Protein AF-A0A3D0H9H0-F1 (afdb_monomer_lite)

Foldseek 3Di:
DVPLVVVLVLLVVLLVLLVVLLVLLVVVLVVDDPDDCNVVSVVSNVLSVVLNVLSVVQSVCSVVVHDDQLVSLCVNLVPPPVCVPVVVLVVVVVVCVVVVPVVVNVSVVVSVVSSVVSNVSSVVQLVPDDDSVVSND

Secondary structure (DSSP, 8-state):
-HHHHHHHHHHHHHHHHHHHHHHHHHHHHHHS-SSTHHHHHHHHHHHHHHHHHHHHHHHHHHHHTPPPPHHHHHHHHS----TT-HHHHHHHHHHHHHTT-HHHHHHHHHHHHHHHHHHHHHHHHHHH--THHHHH-

Sequence (137 aa):
MPVNEKLIKIFEYALNQEQTGKGFFEFSLQRMGVGAAVSAFKRLVQEEEKHIVFINKILTGLRQGEEVDPEQVREIILEPINYFDERARKEFLEQCIEGSMIPDVTVFNTAWLIEKDLSEFYASMAAQTEGKAKDAF

Structure (mmCIF, N/CA/C/O backbone):
data_AF-A0A3D0H9H0-F1
#
_entry.id   AF-A0A3D0H9H0-F1
#
loop_
_atom_site.group_PDB
_atom_site.id
_atom_site.type_symbol
_atom_site.label_atom_id
_atom_site.label_alt_id
_atom_site.label_comp_id
_atom_site.label_asym_id
_atom_site.label_entity_id
_atom_site.label_seq_id
_atom_site.pdbx_PDB_ins_code
_atom_site.Cartn_x
_atom_site.Cartn_y
_atom_site.Cartn_z
_atom_site.occupancy
_atom_site.B_iso_or_equiv
_atom_site.auth_seq_id
_atom_site.auth_comp_id
_atom_site.auth_asym_id
_atom_site.auth_atom_id
_atom_site.pdbx_PDB_model_num
ATOM 1 N N . MET A 1 1 ? -13.683 5.521 25.575 1.00 50.91 1 MET A N 1
ATOM 2 C CA . MET A 1 1 ? -13.434 5.728 24.132 1.00 50.91 1 MET A CA 1
ATOM 3 C C . MET A 1 1 ? -11.945 5.778 23.697 1.00 50.91 1 MET A C 1
ATOM 5 O O . MET A 1 1 ? -11.704 6.271 22.606 1.00 50.91 1 MET A O 1
ATOM 9 N N . PRO A 1 2 ? -10.933 5.242 24.423 1.00 60.03 2 PRO A N 1
ATOM 10 C CA . PRO A 1 2 ? -9.528 5.348 23.979 1.00 60.03 2 PRO A CA 1
ATOM 11 C C . PRO A 1 2 ? -9.101 4.343 22.885 1.00 60.03 2 PRO A C 1
ATOM 13 O O . PRO A 1 2 ? -8.088 4.556 22.228 1.00 60.03 2 PRO A O 1
ATOM 16 N N . VAL A 1 3 ? -9.847 3.250 22.673 1.00 61.31 3 VAL A N 1
ATOM 17 C CA . VAL A 1 3 ? -9.463 2.176 21.729 1.00 61.31 3 VAL A CA 1
ATOM 18 C C . VAL A 1 3 ? -9.654 2.594 20.264 1.00 61.31 3 VAL A C 1
ATOM 20 O O . VAL A 1 3 ? -8.739 2.409 19.463 1.00 61.31 3 VAL A O 1
ATOM 23 N N . ASN A 1 4 ? -10.776 3.241 19.920 1.00 71.44 4 ASN A N 1
ATOM 24 C CA . ASN A 1 4 ? -11.033 3.693 18.545 1.00 71.44 4 ASN A CA 1
ATOM 25 C C . ASN A 1 4 ? -10.029 4.756 18.088 1.00 71.44 4 ASN A C 1
ATOM 27 O O . ASN A 1 4 ? -9.600 4.720 16.944 1.00 71.44 4 ASN A O 1
ATOM 31 N N . GLU A 1 5 ? -9.594 5.662 18.969 1.00 80.56 5 GLU A N 1
ATOM 32 C CA . GLU A 1 5 ? -8.615 6.694 18.601 1.00 80.56 5 GLU A CA 1
ATOM 33 C C . GLU A 1 5 ? -7.253 6.088 18.222 1.00 80.56 5 GLU A C 1
ATOM 35 O O . GLU A 1 5 ? -6.614 6.534 17.268 1.00 80.56 5 GLU A O 1
ATOM 40 N N . LYS A 1 6 ? -6.822 5.032 18.928 1.00 81.31 6 LYS A N 1
ATOM 41 C CA . LYS A 1 6 ? -5.594 4.303 18.590 1.00 81.31 6 LYS A CA 1
ATOM 42 C C . LYS A 1 6 ? -5.727 3.592 17.239 1.00 81.31 6 LYS A C 1
ATOM 44 O O . LYS A 1 6 ? -4.823 3.705 16.420 1.00 81.31 6 LYS A O 1
ATOM 49 N N . LEU A 1 7 ? -6.845 2.903 16.996 1.00 80.31 7 LEU A N 1
ATOM 50 C CA . LEU A 1 7 ? -7.099 2.216 15.724 1.00 80.31 7 LEU A CA 1
ATOM 51 C C . LEU A 1 7 ? -7.189 3.193 14.546 1.00 80.31 7 LEU A C 1
ATOM 53 O O . LEU A 1 7 ? -6.602 2.935 13.502 1.00 80.31 7 LEU A O 1
ATOM 57 N N . ILE A 1 8 ? -7.845 4.342 14.727 1.00 86.12 8 ILE A N 1
ATOM 58 C CA . ILE A 1 8 ? -7.926 5.392 13.702 1.00 86.12 8 ILE A CA 1
ATOM 59 C C . ILE A 1 8 ? -6.525 5.847 13.290 1.00 86.12 8 ILE A C 1
ATOM 61 O O . ILE A 1 8 ? -6.226 5.846 12.103 1.00 86.12 8 ILE A O 1
ATOM 65 N N . LYS A 1 9 ? -5.638 6.156 14.245 1.00 86.88 9 LYS A N 1
ATOM 66 C CA . LYS A 1 9 ? -4.264 6.591 13.930 1.00 86.88 9 LYS A CA 1
ATOM 67 C C . LYS A 1 9 ? -3.462 5.531 13.175 1.00 86.88 9 LYS A C 1
ATOM 69 O O . LYS A 1 9 ? -2.646 5.868 12.324 1.00 86.88 9 LYS A O 1
ATOM 74 N N . ILE A 1 10 ? -3.694 4.259 13.483 1.00 84.00 10 ILE A N 1
ATOM 75 C CA . ILE A 1 10 ? -3.035 3.134 12.813 1.00 84.00 10 ILE A CA 1
ATOM 76 C C . ILE A 1 10 ? -3.511 3.018 11.365 1.00 84.00 10 ILE A C 1
ATOM 78 O O . ILE A 1 10 ? -2.686 2.948 10.459 1.00 84.00 10 ILE A O 1
ATOM 82 N N . PHE A 1 11 ? -4.822 3.055 11.131 1.00 85.94 11 PHE A N 1
ATOM 83 C CA . PHE A 1 11 ? -5.366 3.002 9.774 1.00 85.94 11 PHE A CA 1
ATOM 84 C C . PHE A 1 11 ? -5.085 4.284 8.974 1.00 85.94 11 PHE A C 1
ATOM 86 O O . PHE A 1 11 ? -4.938 4.217 7.761 1.00 85.94 11 PHE A O 1
ATOM 93 N N . GLU A 1 12 ? -4.946 5.445 9.618 1.00 90.12 12 GLU A N 1
ATOM 94 C CA . GLU A 1 12 ? -4.473 6.676 8.966 1.00 90.12 12 GLU A CA 1
ATOM 95 C C . GLU A 1 12 ? -3.015 6.554 8.515 1.00 90.12 12 GLU A C 1
ATOM 97 O O . GLU A 1 12 ? -2.672 6.998 7.419 1.00 90.12 12 GLU A O 1
ATOM 102 N N . TYR A 1 13 ? -2.165 5.927 9.333 1.00 87.88 13 TYR A N 1
ATOM 103 C CA . TYR A 1 13 ? -0.796 5.614 8.940 1.00 87.88 13 TYR A CA 1
ATOM 104 C C . TYR A 1 13 ? -0.768 4.630 7.765 1.00 87.88 13 TYR A C 1
ATOM 106 O O . TYR A 1 13 ? -0.104 4.913 6.772 1.00 87.88 13 TYR A O 1
ATOM 114 N N . ALA A 1 14 ? -1.539 3.539 7.836 1.00 85.44 14 ALA A N 1
ATOM 115 C CA . ALA A 1 14 ? -1.665 2.569 6.748 1.00 85.44 14 ALA A CA 1
ATOM 116 C C . ALA A 1 14 ? -2.117 3.245 5.444 1.00 85.44 14 ALA A C 1
ATOM 118 O O . ALA A 1 14 ? -1.447 3.132 4.426 1.00 85.44 14 ALA A O 1
ATOM 119 N N . LEU A 1 15 ? -3.174 4.066 5.500 1.00 90.31 15 LEU A N 1
ATOM 120 C CA . LEU A 1 15 ? -3.670 4.827 4.350 1.00 90.31 15 LEU A CA 1
ATOM 121 C C . LEU A 1 15 ? -2.581 5.696 3.708 1.00 90.31 15 LEU A C 1
ATOM 123 O O . LEU A 1 15 ? -2.521 5.812 2.485 1.00 90.31 15 LEU A O 1
ATOM 127 N N . ASN A 1 16 ? -1.737 6.331 4.523 1.00 88.88 16 ASN A N 1
ATOM 128 C CA . ASN A 1 16 ? -0.636 7.137 4.015 1.00 88.88 16 ASN A CA 1
ATOM 129 C C . ASN A 1 16 ? 0.445 6.284 3.332 1.00 88.88 16 ASN A C 1
ATOM 131 O O . ASN A 1 16 ? 1.002 6.727 2.326 1.00 88.88 16 ASN A O 1
ATOM 135 N N . GLN A 1 17 ? 0.716 5.080 3.844 1.00 85.31 17 GLN A N 1
ATOM 136 C CA . GLN A 1 17 ? 1.643 4.141 3.215 1.00 85.31 17 GLN A CA 1
ATOM 137 C C . GLN A 1 17 ? 1.113 3.661 1.858 1.00 85.31 17 GLN A C 1
ATOM 139 O O . GLN A 1 17 ? 1.826 3.828 0.874 1.00 85.31 17 GLN A O 1
ATOM 144 N N . GLU A 1 18 ? -0.146 3.215 1.763 1.00 89.06 18 GLU A N 1
ATOM 145 C CA . GLU A 1 18 ? -0.741 2.776 0.481 1.00 89.06 18 GLU A CA 1
ATOM 146 C C . GLU A 1 18 ? -0.744 3.919 -0.561 1.00 89.06 18 GLU A C 1
ATOM 148 O O . GLU A 1 18 ? -0.365 3.770 -1.721 1.00 89.06 18 GLU A O 1
ATOM 153 N N . GLN A 1 19 ? -1.091 5.147 -0.147 1.00 92.31 19 GLN A N 1
ATOM 154 C CA . GLN A 1 19 ? -1.022 6.319 -1.035 1.00 92.31 19 GLN A CA 1
ATOM 155 C C . GLN A 1 19 ? 0.403 6.602 -1.529 1.00 92.31 19 GLN A C 1
ATOM 157 O O . GLN A 1 19 ? 0.597 7.023 -2.674 1.00 92.31 19 GLN A O 1
ATOM 162 N N . THR A 1 20 ? 1.397 6.385 -0.667 1.00 90.06 20 THR A N 1
ATOM 163 C CA . THR A 1 20 ? 2.811 6.566 -1.003 1.00 90.06 20 THR A CA 1
ATOM 164 C C . THR A 1 20 ? 3.297 5.465 -1.948 1.00 90.06 20 THR A C 1
ATOM 166 O O . THR A 1 20 ? 3.948 5.784 -2.947 1.00 90.06 20 THR A O 1
ATOM 169 N N . GLY A 1 21 ? 2.936 4.203 -1.687 1.00 87.81 21 GLY A N 1
ATOM 170 C CA . GLY A 1 21 ? 3.209 3.048 -2.547 1.00 87.81 21 GLY A CA 1
ATOM 171 C C . GLY A 1 21 ? 2.617 3.239 -3.940 1.00 87.81 21 GLY A C 1
ATOM 172 O O . GLY A 1 21 ? 3.354 3.270 -4.932 1.00 87.81 21 GLY A O 1
ATOM 173 N N . LYS A 1 22 ? 1.317 3.554 -4.011 1.00 92.19 22 LYS A N 1
ATOM 174 C CA . LYS A 1 22 ? 0.630 3.913 -5.258 1.00 92.19 22 LYS A CA 1
ATOM 175 C C . LYS A 1 22 ? 1.368 4.998 -6.041 1.00 92.19 22 LYS A C 1
ATOM 177 O O . LYS A 1 22 ? 1.653 4.819 -7.226 1.00 92.19 22 LYS A O 1
ATOM 182 N N . GLY A 1 23 ? 1.697 6.116 -5.389 1.00 90.50 23 GLY A N 1
ATOM 183 C CA . GLY A 1 23 ? 2.381 7.239 -6.032 1.00 90.50 23 GLY A CA 1
ATOM 184 C C . GLY A 1 23 ? 3.762 6.857 -6.574 1.00 90.50 23 GLY A C 1
ATOM 185 O O . GLY A 1 23 ? 4.139 7.274 -7.673 1.00 90.50 23 GLY A O 1
ATOM 186 N N . PHE A 1 24 ? 4.503 6.015 -5.848 1.00 89.62 24 PHE A N 1
ATOM 187 C CA . PHE A 1 24 ? 5.768 5.461 -6.322 1.00 89.62 24 PHE A CA 1
ATOM 188 C C . PHE A 1 24 ? 5.577 4.578 -7.564 1.00 89.62 24 PHE A C 1
ATOM 190 O O . PHE A 1 24 ? 6.338 4.715 -8.531 1.00 89.62 24 PHE A O 1
ATOM 197 N N . PHE A 1 25 ? 4.566 3.706 -7.582 1.00 88.00 25 PHE A N 1
ATOM 198 C CA . PHE A 1 25 ? 4.294 2.833 -8.724 1.00 88.00 25 PHE A CA 1
ATOM 199 C C . PHE A 1 25 ? 3.836 3.612 -9.960 1.00 88.00 25 PHE A C 1
ATOM 201 O O . PHE A 1 25 ? 4.336 3.363 -11.059 1.00 88.00 25 PHE A O 1
ATOM 208 N N . GLU A 1 26 ? 2.956 4.602 -9.799 1.00 90.62 26 GLU A N 1
ATOM 209 C CA . GLU A 1 26 ? 2.511 5.482 -10.886 1.00 90.62 26 GLU A CA 1
ATOM 210 C C . GLU A 1 26 ? 3.668 6.292 -11.480 1.00 90.62 26 GLU A C 1
ATOM 212 O O . GLU A 1 26 ? 3.817 6.374 -12.702 1.00 90.62 26 GLU A O 1
ATOM 217 N N . PHE A 1 27 ? 4.526 6.860 -10.629 1.00 87.69 27 PHE A N 1
ATOM 218 C CA . PHE A 1 27 ? 5.709 7.591 -11.079 1.00 87.69 27 PHE A CA 1
ATOM 219 C C . PHE A 1 27 ? 6.703 6.674 -11.800 1.00 87.69 27 PHE A C 1
ATOM 221 O O . PHE A 1 27 ? 7.256 7.039 -12.841 1.00 87.69 27 PHE A O 1
ATOM 228 N N . SER A 1 28 ? 6.902 5.463 -11.277 1.00 83.88 28 SER A N 1
ATOM 229 C CA . SER A 1 28 ? 7.732 4.435 -11.906 1.00 83.88 28 SER A CA 1
ATOM 230 C C . SER A 1 28 ? 7.205 4.067 -13.295 1.00 83.88 28 SER A C 1
ATOM 232 O O . SER A 1 28 ? 7.971 4.082 -14.257 1.00 83.88 28 SER A O 1
ATOM 234 N N . LEU A 1 29 ? 5.890 3.872 -13.448 1.00 84.44 29 LEU A N 1
ATOM 235 C CA . LEU A 1 29 ? 5.253 3.592 -14.742 1.00 84.44 29 LEU A CA 1
ATOM 236 C C . LEU A 1 29 ? 5.486 4.678 -15.795 1.00 84.44 29 LEU A C 1
ATOM 238 O O . LEU A 1 29 ? 5.625 4.351 -16.970 1.00 84.44 29 LEU A O 1
ATOM 242 N N . GLN A 1 30 ? 5.527 5.954 -15.404 1.00 82.00 30 GLN A N 1
ATOM 243 C CA . GLN A 1 30 ? 5.788 7.056 -16.341 1.00 82.00 30 GLN A CA 1
ATOM 244 C C . GLN A 1 30 ? 7.229 7.062 -16.863 1.00 82.00 30 GLN A C 1
ATOM 246 O O . GLN A 1 30 ? 7.497 7.596 -17.940 1.00 82.00 30 GLN A O 1
ATOM 251 N N . ARG A 1 31 ? 8.165 6.511 -16.084 1.00 75.69 31 ARG A N 1
ATOM 252 C CA . ARG A 1 31 ? 9.600 6.506 -16.393 1.00 75.69 31 ARG A CA 1
ATOM 253 C C . ARG A 1 31 ? 10.064 5.223 -17.066 1.00 75.69 31 ARG A C 1
ATOM 255 O O . ARG A 1 31 ? 11.078 5.246 -17.760 1.00 75.69 31 ARG A O 1
ATOM 262 N N . MET A 1 32 ? 9.348 4.127 -16.845 1.00 71.00 32 MET A N 1
ATOM 263 C CA . MET A 1 32 ? 9.624 2.841 -17.467 1.00 71.00 32 MET A CA 1
ATOM 264 C C . MET A 1 32 ? 9.251 2.865 -18.954 1.00 71.00 32 MET A C 1
ATOM 266 O O . MET A 1 32 ? 8.191 3.354 -19.345 1.00 71.00 32 MET A O 1
ATOM 270 N N . GLY A 1 33 ? 10.137 2.332 -19.797 1.00 59.91 33 GLY A N 1
ATOM 271 C CA . GLY A 1 33 ? 9.847 2.094 -21.212 1.00 59.91 33 GLY A CA 1
ATOM 272 C C . GLY A 1 33 ? 8.838 0.954 -21.420 1.00 59.91 33 GLY A C 1
ATOM 273 O O . GLY A 1 33 ? 8.346 0.343 -20.473 1.00 59.91 33 GLY A O 1
ATOM 274 N N . VAL A 1 34 ? 8.529 0.633 -22.680 1.00 53.84 34 VAL A N 1
ATOM 275 C CA . VAL A 1 34 ? 7.667 -0.514 -23.017 1.00 53.84 34 VAL A CA 1
ATOM 276 C C . VAL A 1 34 ? 8.408 -1.814 -22.680 1.00 53.84 34 VAL A C 1
ATOM 278 O O . VAL A 1 34 ? 9.432 -2.108 -23.291 1.00 53.84 34 VAL A O 1
ATOM 281 N N . GLY A 1 35 ? 7.900 -2.594 -21.721 1.00 63.41 35 GLY A N 1
ATOM 282 C CA . GLY A 1 35 ? 8.533 -3.839 -2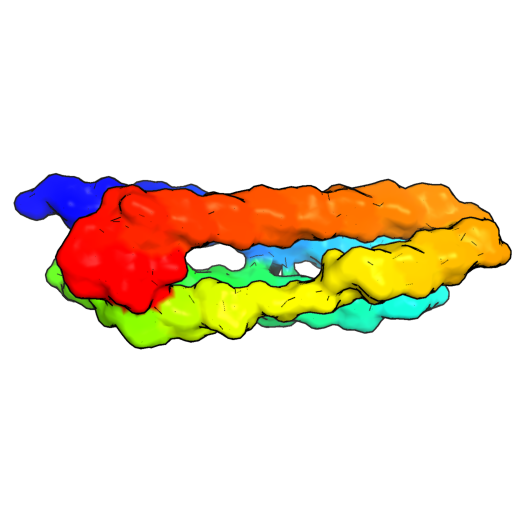1.275 1.00 63.41 35 GLY A CA 1
ATOM 283 C C . GLY A 1 35 ? 7.698 -4.635 -20.266 1.00 63.41 35 GLY A C 1
ATOM 284 O O . GLY A 1 35 ? 6.615 -4.208 -19.860 1.00 63.41 35 GLY A O 1
ATOM 285 N N . ALA A 1 36 ? 8.209 -5.800 -19.855 1.00 57.84 36 ALA A N 1
ATOM 286 C CA . ALA A 1 36 ? 7.498 -6.792 -19.038 1.00 57.84 36 ALA A CA 1
ATOM 287 C C . ALA A 1 36 ? 7.042 -6.281 -17.654 1.00 57.84 36 ALA A C 1
ATOM 289 O O . ALA A 1 36 ? 6.011 -6.719 -17.143 1.00 57.84 36 ALA A O 1
ATOM 290 N N . ALA A 1 37 ? 7.742 -5.311 -17.056 1.00 66.38 37 ALA A N 1
ATOM 291 C CA . ALA A 1 37 ? 7.346 -4.764 -15.757 1.00 66.38 37 ALA A CA 1
ATOM 292 C C . ALA A 1 37 ? 6.225 -3.713 -15.813 1.00 66.38 37 ALA A C 1
ATOM 294 O O . ALA A 1 37 ? 5.632 -3.417 -14.779 1.00 66.38 37 ALA A O 1
ATOM 295 N N . VAL A 1 38 ? 5.841 -3.209 -16.994 1.00 76.88 38 VAL A N 1
ATOM 296 C CA . VAL A 1 38 ? 4.715 -2.261 -17.112 1.00 76.88 38 VAL A CA 1
ATOM 297 C C . VAL A 1 38 ? 3.402 -2.906 -16.662 1.00 76.88 38 VAL A C 1
ATOM 299 O O . VAL A 1 38 ? 2.605 -2.275 -15.970 1.00 76.88 38 VAL A O 1
ATOM 302 N N . SER A 1 39 ? 3.159 -4.168 -17.026 1.00 75.56 39 SER A N 1
ATOM 303 C CA . SER A 1 39 ? 1.967 -4.898 -16.576 1.00 75.56 39 SER A CA 1
ATOM 304 C C . SER A 1 39 ? 1.985 -5.179 -15.076 1.00 75.56 39 SER A C 1
ATOM 306 O O . SER A 1 39 ? 0.936 -5.100 -14.445 1.00 75.56 39 SER A O 1
ATOM 308 N N . ALA A 1 40 ? 3.161 -5.463 -14.507 1.00 75.25 40 ALA A N 1
ATOM 309 C CA . ALA A 1 40 ? 3.319 -5.700 -13.074 1.00 75.25 40 ALA A CA 1
ATOM 310 C C . ALA A 1 40 ? 2.984 -4.440 -12.266 1.00 75.25 40 ALA A C 1
ATOM 312 O O . ALA A 1 40 ? 2.109 -4.466 -11.408 1.00 75.25 40 ALA A O 1
ATOM 313 N N . PHE A 1 41 ? 3.595 -3.308 -12.616 1.00 81.50 41 PHE A N 1
ATOM 314 C CA . PHE A 1 41 ? 3.367 -2.049 -11.912 1.00 81.50 41 PHE A CA 1
ATOM 315 C C . PHE A 1 41 ? 1.942 -1.516 -12.087 1.00 81.50 41 PHE A C 1
ATOM 317 O O . PHE A 1 41 ? 1.367 -0.996 -11.138 1.00 81.50 41 PHE A O 1
ATOM 324 N N . LYS A 1 42 ? 1.324 -1.680 -13.266 1.00 85.19 42 LYS A N 1
ATOM 325 C CA . LYS A 1 42 ? -0.099 -1.334 -13.449 1.00 85.19 42 LYS A CA 1
ATOM 326 C C . LYS A 1 42 ? -1.002 -2.121 -12.513 1.00 85.19 42 LYS A C 1
ATOM 328 O O . LYS A 1 42 ? -1.988 -1.575 -12.032 1.00 85.19 42 LYS A O 1
ATOM 333 N N . ARG A 1 43 ? -0.677 -3.392 -12.282 1.00 82.44 43 ARG A N 1
ATOM 334 C CA . ARG A 1 43 ? -1.430 -4.222 -11.353 1.00 82.44 43 ARG A CA 1
ATOM 335 C C . ARG A 1 43 ? -1.223 -3.770 -9.911 1.00 82.44 43 ARG A C 1
ATOM 337 O O . ARG A 1 43 ? -2.216 -3.626 -9.219 1.00 82.44 43 ARG A O 1
ATOM 344 N N . LEU A 1 44 ? 0.005 -3.443 -9.504 1.00 82.19 44 LEU A N 1
ATOM 345 C CA . LEU A 1 44 ? 0.269 -2.880 -8.171 1.00 82.19 44 LEU A CA 1
ATOM 346 C C . LEU A 1 44 ? -0.539 -1.607 -7.912 1.00 82.19 44 LEU A C 1
ATOM 348 O O . LEU A 1 44 ? -1.210 -1.510 -6.897 1.00 82.19 44 LEU A O 1
ATOM 352 N N . VAL A 1 45 ? -0.577 -0.676 -8.871 1.00 89.25 45 VAL A N 1
ATOM 353 C CA . VAL A 1 45 ? -1.406 0.537 -8.750 1.00 89.25 45 VAL A CA 1
ATOM 354 C C . VAL A 1 45 ? -2.885 0.201 -8.517 1.00 89.25 45 VAL A C 1
ATOM 356 O O . VAL A 1 45 ? -3.542 0.872 -7.726 1.00 89.25 45 VAL A O 1
ATOM 359 N N . GLN A 1 46 ? -3.416 -0.823 -9.192 1.00 89.19 46 GLN A N 1
ATOM 360 C CA . GLN A 1 46 ? -4.808 -1.252 -9.017 1.00 89.19 46 GLN A CA 1
ATOM 361 C C . GLN A 1 46 ? -5.061 -1.883 -7.645 1.00 89.19 46 GLN A C 1
ATOM 363 O O . GLN A 1 46 ? -6.140 -1.692 -7.094 1.00 89.19 46 GLN A O 1
ATOM 368 N N . GLU A 1 47 ? -4.103 -2.633 -7.105 1.00 83.88 47 GLU A N 1
ATOM 369 C CA . GLU A 1 47 ? -4.228 -3.232 -5.772 1.00 83.88 47 GLU A CA 1
ATOM 370 C C . GLU A 1 47 ? -4.182 -2.161 -4.677 1.00 83.88 47 GLU A C 1
ATOM 372 O O . GLU A 1 47 ? -5.097 -2.075 -3.860 1.00 83.88 47 GLU A O 1
ATOM 377 N N . GLU A 1 48 ? -3.225 -1.240 -4.760 1.00 87.31 48 GLU A N 1
ATOM 378 C CA . GLU A 1 48 ? -3.132 -0.077 -3.872 1.00 87.31 48 GLU A CA 1
ATOM 379 C C . GLU A 1 48 ? -4.427 0.756 -3.869 1.00 87.31 48 GLU A C 1
ATOM 381 O O . GLU A 1 48 ? -4.906 1.218 -2.833 1.00 87.31 48 GLU A O 1
ATOM 386 N N . GLU A 1 49 ? -5.070 0.923 -5.033 1.00 91.38 49 GLU A N 1
ATOM 387 C CA . GLU A 1 49 ? -6.383 1.571 -5.121 1.00 91.38 49 GLU A CA 1
ATOM 388 C C . GLU A 1 49 ? -7.466 0.838 -4.328 1.00 91.38 49 GLU A C 1
ATOM 390 O O . GLU A 1 49 ? -8.271 1.492 -3.656 1.00 91.38 49 GLU A O 1
ATOM 395 N N . LYS A 1 50 ? -7.494 -0.498 -4.376 1.00 87.75 50 LYS A N 1
ATOM 396 C CA . LYS A 1 50 ? -8.435 -1.284 -3.571 1.00 87.75 50 LYS A CA 1
ATOM 397 C C . LYS A 1 50 ? -8.135 -1.108 -2.088 1.00 87.75 50 LYS A C 1
ATOM 399 O O . LYS A 1 50 ? -9.059 -0.796 -1.337 1.00 87.75 50 LYS A O 1
ATOM 404 N N . HIS A 1 51 ? -6.874 -1.240 -1.673 1.00 85.31 51 HIS A N 1
ATOM 405 C CA . HIS A 1 51 ? -6.474 -1.079 -0.274 1.00 85.31 51 HIS A CA 1
ATOM 406 C C . HIS A 1 51 ? -6.883 0.294 0.269 1.00 85.31 51 HIS A C 1
ATOM 408 O O . HIS A 1 51 ? -7.545 0.385 1.304 1.00 85.31 51 HIS A O 1
ATOM 414 N N . ILE A 1 52 ? -6.612 1.367 -0.480 1.00 90.38 52 ILE A N 1
ATOM 415 C CA . ILE A 1 52 ? -7.030 2.732 -0.134 1.00 90.38 52 ILE A CA 1
ATOM 416 C C . ILE A 1 52 ? -8.548 2.815 0.075 1.00 90.38 52 ILE A C 1
ATOM 418 O O . ILE A 1 52 ? -9.005 3.435 1.042 1.00 90.38 52 ILE A O 1
ATOM 422 N N . VAL A 1 53 ? -9.353 2.218 -0.810 1.00 90.62 53 VAL A N 1
ATOM 423 C CA . VAL A 1 53 ? -10.821 2.212 -0.681 1.00 90.62 53 VAL A CA 1
ATOM 424 C C . VAL A 1 53 ? -11.257 1.481 0.591 1.00 90.62 53 VAL A C 1
ATOM 426 O O . VAL A 1 53 ? -12.078 2.008 1.349 1.00 90.62 53 VAL A O 1
ATOM 429 N N . PHE A 1 54 ? -10.688 0.308 0.859 1.00 85.81 54 PHE A N 1
ATOM 430 C CA . PHE A 1 54 ? -11.009 -0.485 2.044 1.00 85.81 54 PHE A CA 1
ATOM 431 C C . PHE A 1 54 ? -10.622 0.222 3.349 1.00 85.81 54 PHE A C 1
ATOM 433 O O . PHE A 1 54 ? -11.455 0.348 4.251 1.00 85.81 54 PHE A O 1
ATOM 440 N N . ILE A 1 55 ? -9.409 0.771 3.442 1.00 86.44 55 ILE A N 1
ATOM 441 C CA . ILE A 1 55 ? -8.946 1.491 4.637 1.00 86.44 55 ILE A CA 1
ATOM 442 C C . ILE A 1 55 ? -9.818 2.724 4.907 1.00 86.44 55 ILE A C 1
ATOM 444 O O . ILE A 1 55 ? -10.198 2.981 6.051 1.00 86.44 55 ILE A O 1
ATOM 448 N N . ASN A 1 56 ? -10.213 3.469 3.867 1.00 91.56 56 ASN A N 1
ATOM 449 C CA . ASN A 1 56 ? -11.124 4.608 4.024 1.00 91.56 56 ASN A CA 1
ATOM 450 C C . ASN A 1 56 ? -12.502 4.197 4.560 1.00 91.56 56 ASN A C 1
ATOM 452 O O . ASN A 1 56 ? -13.093 4.924 5.366 1.00 91.56 56 ASN A O 1
ATOM 456 N N . LYS A 1 57 ? -13.015 3.034 4.144 1.00 88.88 57 LYS A N 1
ATOM 457 C CA . 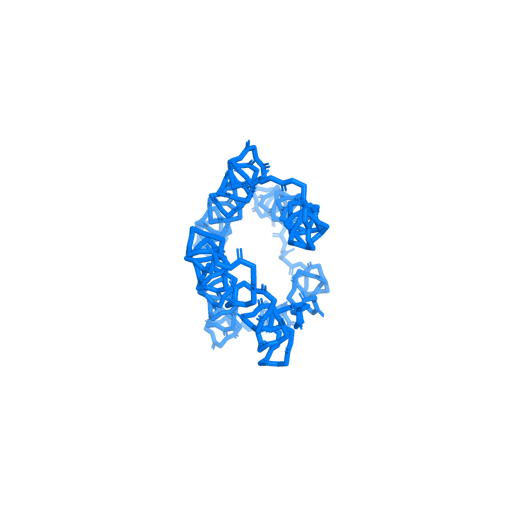LYS A 1 57 ? -14.268 2.482 4.672 1.00 88.88 57 LYS A CA 1
ATOM 458 C C . LYS A 1 57 ? -14.141 2.173 6.167 1.00 88.88 57 LYS A C 1
ATOM 460 O O . LYS A 1 57 ? -14.986 2.620 6.942 1.00 88.88 57 LYS A O 1
ATOM 465 N N . ILE A 1 58 ? -13.055 1.516 6.582 1.00 85.62 58 ILE A N 1
ATOM 466 C CA . ILE A 1 58 ? -12.782 1.207 7.997 1.00 85.62 58 ILE A CA 1
ATOM 467 C C . ILE A 1 58 ? -12.652 2.487 8.829 1.00 85.62 58 ILE A C 1
ATOM 469 O O . ILE A 1 58 ? -13.286 2.617 9.877 1.00 85.62 58 ILE A O 1
ATOM 473 N N . LEU A 1 59 ? -11.877 3.466 8.353 1.00 88.50 59 LEU A N 1
ATOM 474 C CA . LEU A 1 59 ? -11.713 4.759 9.024 1.00 88.50 59 LEU A CA 1
ATOM 475 C C . LEU A 1 59 ? -13.045 5.487 9.202 1.00 88.50 59 LEU A C 1
ATOM 477 O O . LEU A 1 59 ? -13.277 6.110 10.239 1.00 88.50 59 LEU A O 1
ATOM 481 N N . THR A 1 60 ? -13.924 5.408 8.202 1.00 90.38 60 THR A N 1
ATOM 482 C CA . THR A 1 60 ? -15.254 6.017 8.264 1.00 90.38 60 THR A CA 1
ATOM 483 C C . THR A 1 60 ? -16.101 5.373 9.363 1.00 90.38 60 THR A C 1
ATOM 485 O O . THR A 1 60 ? -16.627 6.105 10.202 1.00 90.38 60 THR A O 1
ATOM 488 N N . GLY A 1 61 ? -16.167 4.038 9.421 1.00 87.19 61 GLY A N 1
ATOM 489 C CA . GLY A 1 61 ? -16.900 3.317 10.473 1.00 87.19 61 GLY A CA 1
ATOM 490 C C . GLY A 1 61 ? -16.343 3.603 11.871 1.00 87.19 61 GLY A C 1
ATOM 491 O O . GLY A 1 61 ? -17.077 4.005 12.776 1.00 87.19 61 GLY A O 1
ATOM 492 N N . LEU A 1 62 ? -15.018 3.537 12.038 1.00 85.75 62 LEU A N 1
ATOM 493 C CA . LEU A 1 62 ? -14.349 3.834 13.310 1.00 85.75 62 LEU A CA 1
ATOM 494 C C . LEU A 1 62 ? -14.655 5.245 13.835 1.00 85.75 62 LEU A C 1
ATOM 496 O O . LEU A 1 62 ? -14.882 5.428 15.035 1.00 85.75 62 LEU A O 1
ATOM 500 N N . ARG A 1 63 ? -14.681 6.247 12.943 1.00 86.50 63 ARG A N 1
ATOM 501 C CA . ARG A 1 63 ? -15.024 7.643 13.277 1.00 86.50 63 ARG A CA 1
ATOM 502 C C . ARG A 1 63 ? -16.497 7.815 13.650 1.00 86.50 63 ARG A C 1
ATOM 504 O O . ARG A 1 63 ? -16.821 8.726 14.407 1.00 86.50 63 ARG A O 1
ATOM 511 N N . GLN A 1 64 ? -17.372 6.945 13.151 1.00 88.00 64 GLN A N 1
ATOM 512 C CA . GLN A 1 64 ? -18.791 6.890 13.514 1.00 88.00 64 GLN A CA 1
ATOM 513 C C . GLN A 1 64 ? -19.046 6.088 14.802 1.00 88.00 64 GLN A C 1
ATOM 515 O O . GLN A 1 64 ? -20.166 6.077 15.308 1.00 88.00 64 GLN A O 1
ATOM 520 N N . GLY A 1 65 ? -18.002 5.484 15.379 1.00 83.00 65 GLY A N 1
ATOM 521 C CA . GLY A 1 65 ? -18.090 4.678 16.595 1.00 83.00 65 GLY A CA 1
ATOM 522 C C . GLY A 1 65 ? -18.417 3.207 16.340 1.00 83.00 65 GLY A C 1
ATOM 523 O O . GLY A 1 65 ? -18.697 2.492 17.299 1.00 83.00 65 GLY A O 1
ATOM 524 N N . GLU A 1 66 ? -18.374 2.759 15.085 1.00 81.62 66 GLU A N 1
ATOM 525 C CA . GLU A 1 66 ? -18.543 1.353 14.722 1.00 81.62 66 GLU A CA 1
ATOM 526 C C . GLU A 1 66 ? -17.319 0.528 15.145 1.00 81.62 66 GLU A C 1
ATOM 528 O O . GLU A 1 66 ? -16.196 1.036 15.253 1.00 81.62 66 GLU A O 1
ATOM 533 N N . GLU A 1 67 ? -17.544 -0.759 15.407 1.00 75.81 67 GLU A N 1
ATOM 534 C CA . GLU A 1 67 ? -16.462 -1.720 15.610 1.00 75.81 67 GLU A CA 1
ATOM 535 C C . GLU A 1 67 ? -15.902 -2.167 14.258 1.00 75.81 67 GLU A C 1
ATOM 537 O O . GLU A 1 67 ? -16.625 -2.265 13.267 1.00 75.81 67 GLU A O 1
ATOM 542 N N . VAL A 1 68 ? -14.603 -2.461 14.223 1.00 70.94 68 VAL A N 1
ATOM 543 C CA . VAL A 1 68 ? -13.964 -3.018 13.030 1.00 70.94 68 VAL A CA 1
ATOM 544 C C . VAL A 1 68 ? -14.468 -4.441 12.822 1.00 70.94 68 VAL A C 1
ATOM 546 O O . VAL A 1 68 ? -14.303 -5.294 13.696 1.00 70.94 68 VAL A O 1
ATOM 549 N N . ASP A 1 69 ? -15.070 -4.685 11.662 1.00 69.81 69 ASP A N 1
ATOM 550 C CA . ASP A 1 69 ? -15.469 -6.019 11.234 1.00 69.81 69 ASP A CA 1
ATOM 551 C C . ASP A 1 69 ? -14.224 -6.834 10.842 1.00 69.81 69 ASP A C 1
ATOM 553 O O . ASP A 1 69 ? -13.499 -6.425 9.928 1.00 69.81 69 ASP A O 1
ATOM 557 N N . PRO A 1 70 ? -13.959 -7.974 11.504 1.00 63.78 70 PRO A N 1
ATOM 558 C CA . PRO A 1 70 ? -12.783 -8.784 11.227 1.00 63.78 70 PRO A CA 1
ATOM 559 C C . PRO A 1 70 ? -12.687 -9.279 9.787 1.00 63.78 70 PRO A C 1
ATOM 561 O O . PRO A 1 70 ? -11.600 -9.348 9.220 1.00 63.78 70 PRO A O 1
ATOM 564 N N . GLU A 1 71 ? -13.825 -9.559 9.159 1.00 64.94 71 GLU A N 1
ATOM 565 C CA . GLU A 1 71 ? -13.838 -10.046 7.782 1.00 64.94 71 GLU A CA 1
ATOM 566 C C . GLU A 1 71 ? -13.421 -8.946 6.788 1.00 64.94 71 GLU A C 1
ATOM 568 O O . GLU A 1 71 ? -12.753 -9.233 5.800 1.00 64.94 71 GLU A O 1
ATOM 573 N N . GLN A 1 72 ? -13.700 -7.671 7.091 1.00 64.94 72 GLN A N 1
ATOM 574 C CA . GLN A 1 72 ? -13.306 -6.539 6.237 1.00 64.94 72 GLN A CA 1
ATOM 575 C C . GLN A 1 72 ? -11.803 -6.260 6.265 1.00 64.94 72 GLN A C 1
ATOM 577 O O . GLN A 1 72 ? -11.257 -5.755 5.291 1.00 64.94 72 GLN A O 1
ATOM 582 N N . VAL A 1 73 ? -11.134 -6.555 7.378 1.00 65.69 73 VAL A N 1
ATOM 583 C CA . VAL A 1 73 ? -9.679 -6.384 7.498 1.00 65.69 73 VAL A CA 1
ATOM 584 C C . VAL A 1 73 ? -8.955 -7.601 6.924 1.00 65.69 73 VAL A C 1
ATOM 586 O O . VAL A 1 73 ? -7.941 -7.442 6.248 1.00 65.69 73 VAL A O 1
ATOM 589 N N . ARG A 1 74 ? -9.527 -8.802 7.076 1.00 63.53 74 ARG A N 1
ATOM 590 C CA . ARG A 1 74 ? -9.022 -10.010 6.418 1.00 63.53 74 ARG A CA 1
ATOM 591 C C . ARG A 1 74 ? -9.012 -9.885 4.906 1.00 63.53 74 ARG A C 1
ATOM 593 O O . ARG A 1 74 ? -8.048 -10.326 4.299 1.00 63.53 74 ARG A O 1
ATOM 600 N N . GLU A 1 75 ? -10.027 -9.275 4.298 1.00 61.00 75 GLU A N 1
ATOM 601 C CA . GLU A 1 75 ? -10.032 -9.009 2.851 1.00 61.00 75 GLU A CA 1
ATOM 602 C C . GLU A 1 75 ? -8.852 -8.128 2.400 1.00 61.00 75 GLU A C 1
ATOM 604 O O . GLU A 1 75 ? -8.367 -8.305 1.289 1.00 61.00 75 GLU A O 1
ATOM 609 N N . ILE A 1 76 ? -8.344 -7.238 3.262 1.00 63.34 76 ILE A N 1
ATOM 610 C CA . ILE A 1 76 ? -7.162 -6.403 2.977 1.00 63.34 76 ILE A CA 1
ATOM 611 C C . ILE A 1 76 ? -5.868 -7.227 3.080 1.00 63.34 76 ILE A C 1
ATOM 613 O O . ILE A 1 76 ? -4.929 -7.008 2.328 1.00 63.34 76 ILE A O 1
ATOM 617 N N . ILE A 1 77 ? -5.807 -8.184 4.011 1.00 58.47 77 ILE A N 1
ATOM 618 C CA . ILE A 1 77 ? -4.565 -8.893 4.374 1.00 58.47 77 ILE A CA 1
ATOM 619 C C . ILE A 1 77 ? -4.411 -10.230 3.646 1.00 58.47 77 ILE A C 1
ATOM 621 O O . ILE A 1 77 ? -3.290 -10.691 3.440 1.00 58.47 77 ILE A O 1
ATOM 625 N N . LEU A 1 78 ? -5.520 -10.863 3.249 1.00 50.72 78 LEU A N 1
ATOM 626 C CA . LEU A 1 78 ? -5.558 -12.156 2.554 1.00 50.72 78 LEU A CA 1
ATOM 627 C C . LEU A 1 78 ? -5.221 -12.073 1.064 1.00 50.72 78 LEU A C 1
ATOM 629 O O . LEU A 1 78 ? -5.084 -13.122 0.431 1.00 50.72 78 LEU A O 1
ATOM 633 N N . GLU A 1 79 ? -4.981 -10.882 0.521 1.00 51.22 79 GLU A N 1
ATOM 634 C CA . GLU A 1 79 ? -4.289 -10.728 -0.757 1.00 51.22 79 GLU A CA 1
ATOM 635 C C . GLU A 1 79 ? -2.795 -10.379 -0.558 1.00 51.22 79 GLU A C 1
ATOM 637 O O . GLU A 1 79 ? -2.336 -9.384 -1.115 1.00 51.22 79 GLU A O 1
ATOM 642 N N . PRO A 1 80 ? -1.953 -11.189 0.140 1.00 46.94 80 PRO A N 1
ATOM 643 C CA . PRO A 1 80 ? -0.520 -11.097 -0.071 1.00 46.94 80 PRO A CA 1
ATOM 644 C C . PRO A 1 80 ? -0.277 -11.734 -1.436 1.00 46.94 80 PRO A C 1
ATOM 646 O O . PRO A 1 80 ? 0.013 -12.929 -1.563 1.00 46.94 80 PRO A O 1
ATOM 649 N N . ILE A 1 81 ? -0.488 -10.965 -2.501 1.00 48.56 81 ILE A N 1
ATOM 650 C CA . ILE A 1 81 ? -0.156 -11.458 -3.821 1.00 48.56 81 ILE A CA 1
ATOM 651 C C . ILE A 1 81 ? 1.364 -11.506 -3.848 1.00 48.56 81 ILE A C 1
ATOM 653 O O . ILE A 1 81 ? 2.053 -10.494 -3.926 1.00 48.56 81 ILE A O 1
ATOM 657 N N . ASN A 1 82 ? 1.874 -12.730 -3.809 1.00 52.03 82 ASN A N 1
ATOM 658 C CA . ASN A 1 82 ? 3.252 -13.124 -4.073 1.00 52.03 82 ASN A CA 1
ATOM 659 C C . ASN A 1 82 ? 3.649 -12.803 -5.537 1.00 52.03 82 ASN A C 1
ATOM 661 O O . ASN A 1 82 ? 4.251 -13.609 -6.237 1.00 52.03 82 ASN A O 1
ATOM 665 N N . TYR A 1 83 ? 3.274 -11.627 -6.048 1.00 49.41 83 TYR A N 1
ATOM 666 C CA . TYR A 1 83 ? 3.589 -11.152 -7.394 1.00 49.41 83 TYR A CA 1
ATOM 667 C C . TYR A 1 83 ? 5.096 -10.929 -7.552 1.00 49.41 83 TYR A C 1
ATOM 669 O O . TYR A 1 83 ? 5.639 -11.003 -8.650 1.00 49.41 83 TYR A O 1
ATOM 677 N N . PHE A 1 84 ? 5.757 -10.702 -6.419 1.00 53.28 84 PHE A N 1
ATOM 678 C CA . PHE A 1 84 ? 7.197 -10.651 -6.240 1.00 53.28 84 PHE A CA 1
ATOM 679 C C . PHE A 1 84 ? 7.671 -11.803 -5.352 1.00 53.28 84 PHE A C 1
ATOM 681 O O . PHE A 1 84 ? 8.516 -11.607 -4.472 1.00 53.28 84 PHE A O 1
ATOM 688 N N . ASP A 1 85 ? 7.131 -13.008 -5.544 1.00 59.12 85 ASP A N 1
ATOM 689 C CA . ASP A 1 85 ? 7.803 -14.168 -4.978 1.00 59.12 85 ASP A CA 1
ATOM 690 C C . ASP A 1 85 ? 9.239 -14.263 -5.531 1.00 59.12 85 ASP A C 1
ATOM 692 O O . ASP A 1 85 ? 9.629 -13.619 -6.517 1.00 59.12 85 ASP A O 1
ATOM 696 N N . GLU A 1 86 ? 10.070 -15.053 -4.857 1.00 60.22 86 GLU A N 1
ATOM 697 C CA . GLU A 1 86 ? 11.486 -15.180 -5.202 1.00 60.22 86 GLU A CA 1
ATOM 698 C C . GLU A 1 86 ? 11.696 -15.576 -6.676 1.00 60.22 86 GLU A C 1
ATOM 700 O O . GLU A 1 86 ? 12.691 -15.184 -7.293 1.00 60.22 86 GLU A O 1
ATOM 705 N N . ARG A 1 87 ? 10.729 -16.288 -7.270 1.00 65.62 87 ARG A N 1
ATOM 706 C CA . ARG A 1 87 ? 10.750 -16.717 -8.665 1.00 65.62 87 ARG A CA 1
ATOM 707 C C . ARG A 1 87 ? 10.432 -15.571 -9.622 1.00 65.62 87 ARG A C 1
ATOM 709 O O . ARG A 1 87 ? 11.227 -15.343 -10.529 1.00 65.62 87 ARG A O 1
ATOM 716 N N . ALA A 1 88 ? 9.334 -14.844 -9.432 1.00 64.94 88 ALA A N 1
ATOM 717 C CA . ALA A 1 88 ? 8.969 -13.704 -10.274 1.00 64.94 88 ALA A CA 1
ATOM 718 C C . ALA A 1 88 ? 10.063 -12.626 -10.245 1.00 64.94 88 ALA A C 1
ATOM 720 O O . ALA A 1 88 ? 10.424 -12.055 -11.275 1.00 64.94 88 ALA A O 1
ATOM 721 N N . ARG A 1 89 ? 10.679 -12.427 -9.073 1.00 67.25 89 ARG A N 1
ATOM 722 C CA . ARG A 1 89 ? 11.866 -11.585 -8.917 1.00 67.25 89 ARG A CA 1
ATOM 723 C C . ARG A 1 89 ? 13.047 -12.103 -9.733 1.00 67.25 89 ARG A C 1
ATOM 725 O O . ARG A 1 89 ? 13.707 -11.312 -10.398 1.00 67.25 89 ARG A O 1
ATOM 732 N N . LYS A 1 90 ? 13.344 -13.401 -9.674 1.00 70.56 90 LYS A N 1
ATOM 733 C CA . LYS A 1 90 ? 14.466 -13.992 -10.413 1.00 70.56 90 LYS A CA 1
ATOM 734 C C . LYS A 1 90 ? 14.268 -13.888 -11.927 1.00 70.56 90 LYS A C 1
ATOM 736 O O . LYS A 1 90 ? 15.178 -13.430 -12.608 1.00 70.56 90 LYS A O 1
ATOM 741 N N . GLU A 1 91 ? 13.080 -14.231 -12.421 1.00 69.12 91 GLU A N 1
ATOM 742 C CA . GLU A 1 91 ? 12.725 -14.138 -13.844 1.00 69.12 91 GLU A CA 1
ATOM 743 C C . GLU A 1 91 ? 12.808 -12.683 -14.342 1.00 69.12 91 GLU A C 1
ATOM 745 O O . GLU A 1 91 ? 13.338 -12.417 -15.420 1.00 69.12 91 GLU A O 1
ATOM 750 N N . PHE A 1 92 ? 12.367 -11.718 -13.530 1.00 68.81 92 PHE A N 1
ATOM 751 C CA . PHE A 1 92 ? 12.497 -10.299 -13.849 1.00 68.81 92 PHE A CA 1
ATOM 752 C C . PHE A 1 92 ? 13.959 -9.820 -13.861 1.00 68.81 92 PHE A C 1
ATOM 754 O O . PHE A 1 92 ? 14.385 -9.140 -14.795 1.00 68.81 92 PHE A O 1
ATOM 761 N N . LEU A 1 93 ? 14.749 -10.193 -12.848 1.00 69.69 93 LEU A N 1
ATOM 762 C CA . LEU A 1 93 ? 16.171 -9.845 -12.771 1.00 69.69 93 LEU A CA 1
ATOM 763 C C . LEU A 1 93 ? 16.956 -10.409 -13.961 1.00 69.69 93 LEU A C 1
ATOM 765 O O . LEU A 1 93 ? 17.793 -9.700 -14.516 1.00 69.69 93 LEU A O 1
ATOM 769 N N . GLU A 1 94 ? 16.670 -11.645 -14.374 1.00 71.06 94 GLU A N 1
ATOM 770 C CA . GLU A 1 94 ? 17.268 -12.266 -15.561 1.00 71.06 94 GLU A CA 1
ATOM 771 C C . GLU A 1 94 ? 16.948 -11.457 -16.830 1.00 71.06 94 GLU A C 1
ATOM 773 O O . GLU A 1 94 ? 17.870 -11.076 -17.553 1.00 71.06 94 GLU A O 1
ATOM 778 N N . GLN A 1 95 ? 15.684 -11.067 -17.041 1.00 65.75 95 GLN A N 1
ATOM 779 C CA . GLN A 1 95 ? 15.288 -10.223 -18.179 1.00 65.75 95 GLN A CA 1
ATOM 780 C C . GLN A 1 95 ? 15.962 -8.843 -18.166 1.00 65.75 95 GLN A C 1
ATOM 782 O O . GLN A 1 95 ? 16.360 -8.328 -19.214 1.00 65.75 95 GLN A O 1
ATOM 787 N N . CYS A 1 96 ? 16.127 -8.230 -16.992 1.00 64.25 96 CYS A N 1
ATOM 788 C CA . CYS A 1 96 ? 16.823 -6.953 -16.885 1.00 64.25 96 CYS A CA 1
ATOM 789 C C . CYS A 1 96 ? 18.325 -7.064 -17.163 1.00 64.25 96 CYS A C 1
ATOM 791 O O . CYS A 1 96 ? 18.897 -6.133 -17.732 1.00 64.25 96 CYS A O 1
ATOM 793 N N . ILE A 1 97 ? 18.968 -8.166 -16.764 1.00 66.94 97 ILE A N 1
ATOM 794 C CA . ILE A 1 97 ? 20.385 -8.422 -17.052 1.00 66.94 97 ILE A CA 1
ATOM 795 C C . ILE A 1 97 ? 20.580 -8.624 -18.559 1.00 66.94 97 ILE A C 1
ATOM 797 O O . ILE A 1 97 ? 21.475 -8.007 -19.136 1.00 66.94 97 ILE A O 1
ATOM 801 N N . GLU A 1 98 ? 19.716 -9.411 -19.206 1.00 66.19 98 GLU A N 1
ATOM 802 C CA . GLU A 1 98 ? 19.749 -9.625 -20.660 1.00 66.19 98 GLU A CA 1
ATOM 803 C C . GLU A 1 98 ? 19.489 -8.333 -21.451 1.00 66.19 98 GLU A C 1
ATOM 805 O O . GLU A 1 98 ? 20.138 -8.083 -22.466 1.00 66.19 98 GLU A O 1
ATOM 810 N N . GLY A 1 99 ? 18.577 -7.482 -20.970 1.00 63.44 99 GLY A N 1
ATOM 811 C CA . GLY A 1 99 ? 18.234 -6.201 -21.595 1.00 63.44 99 GLY A CA 1
ATOM 812 C C . GLY A 1 99 ? 19.126 -5.015 -21.204 1.00 63.44 99 GLY A C 1
ATOM 813 O O . GLY A 1 99 ? 18.918 -3.916 -21.712 1.00 63.44 99 GLY A O 1
ATOM 814 N N . SER A 1 100 ? 20.102 -5.196 -20.303 1.00 61.12 100 SER A N 1
ATOM 815 C CA . SER A 1 100 ? 20.940 -4.120 -19.745 1.00 61.12 100 SER A CA 1
ATOM 816 C C . SER A 1 100 ? 20.144 -3.001 -19.027 1.00 61.12 100 SER A C 1
ATOM 818 O O . SER A 1 100 ? 20.529 -1.828 -19.038 1.00 61.12 100 SER A O 1
ATOM 820 N N . MET A 1 101 ? 19.043 -3.367 -18.363 1.00 63.31 101 MET A N 1
ATOM 821 C CA . MET A 1 101 ? 18.028 -2.477 -17.772 1.00 63.31 101 MET A CA 1
ATOM 822 C C . MET A 1 101 ? 18.305 -2.131 -16.290 1.00 63.31 101 MET A C 1
ATOM 824 O O . MET A 1 101 ? 17.463 -2.338 -15.418 1.00 63.31 101 MET A O 1
ATOM 828 N N . ILE A 1 102 ? 19.492 -1.594 -15.973 1.00 62.19 102 ILE A N 1
ATOM 829 C CA . ILE A 1 102 ? 19.913 -1.255 -14.588 1.00 62.19 102 ILE A CA 1
ATOM 830 C C . ILE A 1 102 ? 18.888 -0.382 -13.810 1.00 62.19 102 ILE A C 1
ATOM 832 O O . ILE A 1 102 ? 18.662 -0.651 -12.624 1.00 62.19 102 ILE A O 1
ATOM 836 N N . PRO A 1 103 ? 18.233 0.635 -14.416 1.00 60.47 103 PRO A N 1
ATOM 837 C CA . PRO A 1 103 ? 17.213 1.430 -13.724 1.00 60.47 103 PRO A CA 1
ATOM 838 C C . PRO A 1 103 ? 15.978 0.618 -13.304 1.00 60.47 103 PRO A C 1
ATOM 840 O O . PRO A 1 103 ? 15.470 0.816 -12.199 1.00 60.47 103 PRO A O 1
ATOM 843 N N . ASP A 1 104 ? 15.540 -0.328 -14.138 1.00 67.88 104 ASP A N 1
ATOM 844 C CA . ASP A 1 104 ? 14.327 -1.121 -13.903 1.00 67.88 104 ASP A CA 1
ATOM 845 C C . ASP A 1 104 ? 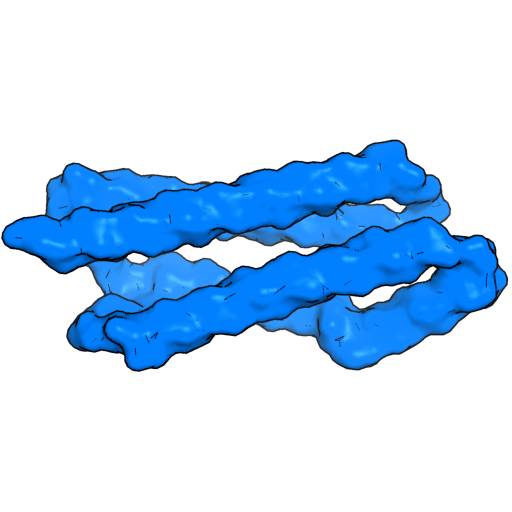14.507 -2.099 -12.732 1.00 67.88 104 ASP A C 1
ATOM 847 O O . ASP A 1 104 ? 13.596 -2.271 -11.923 1.00 67.88 104 ASP A O 1
ATOM 851 N N . VAL A 1 105 ? 15.711 -2.665 -12.566 1.00 70.56 105 VAL A N 1
ATOM 852 C CA . VAL A 1 105 ? 16.059 -3.518 -11.411 1.00 70.56 105 VAL A CA 1
ATOM 853 C C . VAL A 1 105 ? 15.927 -2.762 -10.091 1.00 70.56 105 VAL A C 1
ATOM 855 O O . VAL A 1 105 ? 15.418 -3.299 -9.107 1.00 70.56 105 VAL A O 1
ATOM 858 N N . THR A 1 106 ? 16.386 -1.509 -10.060 1.00 77.75 106 THR A N 1
ATOM 859 C CA . THR A 1 106 ? 16.357 -0.687 -8.842 1.00 77.75 106 THR A CA 1
ATOM 860 C C . THR A 1 106 ? 14.918 -0.349 -8.460 1.00 77.75 106 THR A C 1
ATOM 862 O O . THR A 1 106 ? 14.532 -0.525 -7.308 1.00 77.75 106 THR A O 1
ATOM 865 N N . VAL A 1 107 ? 14.113 0.064 -9.442 1.00 79.31 107 VAL A N 1
ATOM 866 C CA . VAL A 1 107 ? 12.686 0.376 -9.277 1.00 79.31 107 VAL A CA 1
ATOM 867 C C . VAL A 1 107 ? 11.907 -0.834 -8.755 1.00 79.31 107 VAL A C 1
ATOM 869 O O . VAL A 1 107 ? 11.124 -0.709 -7.816 1.00 79.31 107 VAL A O 1
ATOM 872 N N . PHE A 1 108 ? 12.179 -2.020 -9.294 1.00 76.12 108 PHE A N 1
ATOM 873 C CA . PHE A 1 108 ? 1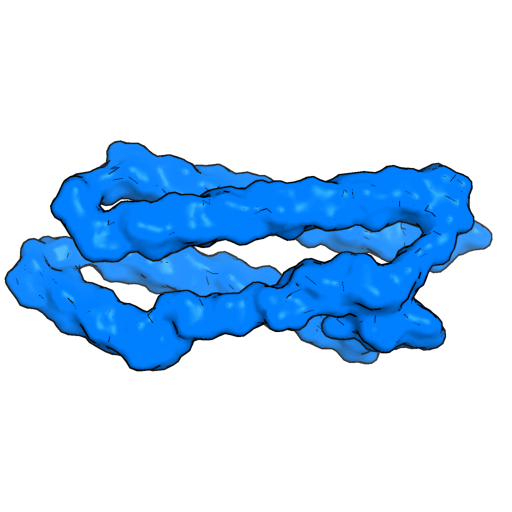1.548 -3.264 -8.861 1.00 76.12 108 PHE A CA 1
ATOM 874 C C . PHE A 1 108 ? 11.962 -3.681 -7.443 1.00 76.12 108 PHE A C 1
ATOM 876 O O . PHE A 1 108 ? 11.123 -4.099 -6.650 1.00 76.12 108 PHE A O 1
ATOM 883 N N . ASN A 1 109 ? 13.243 -3.537 -7.088 1.00 80.38 109 ASN A N 1
ATOM 884 C CA . ASN A 1 109 ? 13.703 -3.830 -5.731 1.00 80.38 109 ASN A CA 1
ATOM 885 C C . ASN A 1 109 ? 13.083 -2.872 -4.702 1.00 80.38 109 ASN A C 1
ATOM 887 O O . ASN A 1 109 ? 12.731 -3.299 -3.607 1.00 80.38 109 ASN A O 1
ATOM 891 N N . THR A 1 110 ? 12.920 -1.594 -5.052 1.00 83.25 110 THR A N 1
ATOM 892 C CA . THR A 1 110 ? 12.204 -0.634 -4.205 1.00 83.25 110 THR A CA 1
ATOM 893 C C . THR A 1 110 ? 10.729 -1.003 -4.067 1.00 83.25 110 THR A C 1
ATOM 895 O O . THR A 1 110 ? 10.231 -0.987 -2.948 1.00 83.25 110 THR A O 1
ATOM 898 N N . ALA A 1 111 ? 10.061 -1.406 -5.154 1.00 81.12 111 ALA A N 1
ATOM 899 C CA . ALA A 1 111 ? 8.678 -1.878 -5.093 1.00 81.12 111 ALA A CA 1
ATOM 900 C C . ALA A 1 111 ? 8.518 -3.060 -4.128 1.00 81.12 111 ALA A C 1
ATOM 902 O O . ALA A 1 111 ? 7.673 -3.026 -3.245 1.00 81.12 111 ALA A O 1
ATOM 903 N N . TRP A 1 112 ? 9.401 -4.055 -4.224 1.00 80.12 112 TRP A N 1
ATOM 904 C CA . TRP A 1 112 ? 9.388 -5.200 -3.315 1.00 80.12 112 TRP A CA 1
ATOM 905 C C . TRP A 1 112 ? 9.598 -4.813 -1.845 1.00 80.12 112 TRP A C 1
ATOM 907 O O . TRP A 1 112 ? 8.953 -5.376 -0.966 1.00 80.12 112 TRP A O 1
ATOM 917 N N . LEU A 1 113 ? 10.501 -3.867 -1.562 1.00 82.56 113 LEU A N 1
ATOM 918 C CA . LEU A 1 113 ? 10.732 -3.399 -0.192 1.00 82.56 113 LEU A CA 1
ATOM 919 C C . LEU A 1 113 ? 9.504 -2.688 0.388 1.00 82.56 113 LEU A C 1
ATOM 921 O O . LEU A 1 113 ? 9.225 -2.886 1.564 1.00 82.56 113 LEU A O 1
ATOM 925 N N . ILE A 1 114 ? 8.784 -1.907 -0.423 1.00 81.44 114 ILE A N 1
ATOM 926 C CA . ILE A 1 114 ? 7.535 -1.241 -0.018 1.00 81.44 114 ILE A CA 1
ATOM 927 C C . ILE A 1 114 ? 6.474 -2.288 0.341 1.00 81.44 114 ILE A C 1
ATOM 929 O O . ILE A 1 114 ? 5.959 -2.276 1.455 1.00 81.44 114 ILE A O 1
ATOM 933 N N . GLU A 1 115 ? 6.220 -3.240 -0.561 1.00 77.50 115 GLU A N 1
ATOM 934 C CA . GLU A 1 115 ? 5.244 -4.320 -0.348 1.00 77.50 115 GLU A CA 1
ATOM 935 C C . GLU A 1 115 ? 5.574 -5.154 0.894 1.00 77.50 115 GLU A C 1
ATOM 937 O O . GLU A 1 115 ? 4.706 -5.508 1.692 1.00 77.50 115 GLU A O 1
ATOM 942 N N . LYS A 1 116 ? 6.861 -5.463 1.081 1.00 80.38 116 LYS A N 1
ATOM 943 C CA . LYS A 1 116 ? 7.323 -6.225 2.235 1.00 80.38 116 LYS A CA 1
ATOM 944 C C . LYS A 1 116 ? 7.110 -5.459 3.542 1.00 80.38 116 LYS A C 1
ATOM 946 O O . LYS A 1 116 ? 6.634 -6.061 4.500 1.00 80.38 116 LYS A O 1
ATOM 951 N N . ASP A 1 117 ? 7.455 -4.174 3.584 1.00 78.19 117 ASP A N 1
ATOM 952 C CA . ASP A 1 117 ? 7.2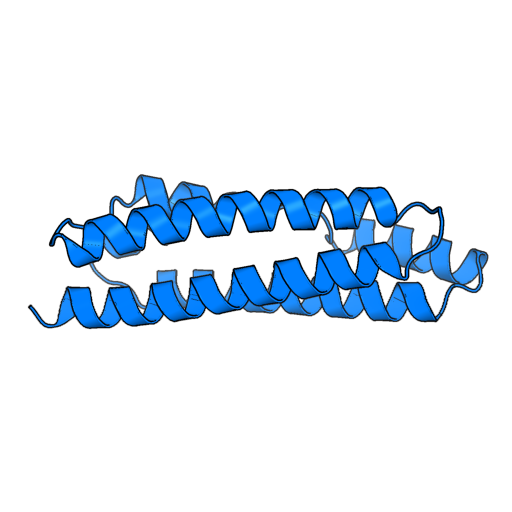85 -3.332 4.775 1.00 78.19 117 ASP A CA 1
ATOM 953 C C . ASP A 1 117 ? 5.799 -3.201 5.154 1.00 78.19 117 ASP A C 1
ATOM 955 O O . ASP A 1 117 ? 5.435 -3.366 6.317 1.00 78.19 117 ASP A O 1
ATOM 959 N N . LEU A 1 118 ? 4.918 -3.030 4.161 1.00 76.06 118 LEU A N 1
ATOM 960 C CA . LEU A 1 118 ? 3.463 -3.025 4.344 1.00 76.06 118 LEU A CA 1
ATOM 961 C C . LEU A 1 118 ? 2.934 -4.363 4.875 1.00 76.06 118 LEU A C 1
ATOM 963 O O . LEU A 1 118 ? 2.181 -4.399 5.850 1.00 76.06 118 LEU A O 1
ATOM 967 N N . SER A 1 119 ? 3.360 -5.477 4.279 1.00 75.75 119 SER A N 1
ATOM 968 C CA . SER A 1 119 ? 2.965 -6.816 4.728 1.00 75.75 119 SER A CA 1
ATOM 969 C C . SER A 1 119 ? 3.415 -7.092 6.169 1.00 75.75 119 SER A C 1
ATOM 971 O O . SER A 1 119 ? 2.630 -7.575 6.989 1.00 75.75 119 SER A O 1
ATOM 973 N N . GLU A 1 120 ? 4.654 -6.728 6.513 1.00 77.88 120 GLU A N 1
ATOM 974 C CA . GLU A 1 120 ? 5.182 -6.841 7.876 1.00 77.88 120 GLU A CA 1
ATOM 975 C C . GLU A 1 120 ? 4.430 -5.923 8.852 1.00 77.88 120 GLU A C 1
ATOM 977 O O . GLU A 1 120 ? 4.136 -6.335 9.980 1.00 77.88 120 GLU A O 1
ATOM 982 N N . PHE A 1 121 ? 4.046 -4.719 8.420 1.00 78.12 121 PHE A N 1
ATOM 983 C CA . PHE A 1 121 ? 3.221 -3.804 9.202 1.00 78.12 121 PHE A CA 1
ATOM 984 C C . PHE A 1 121 ? 1.859 -4.426 9.545 1.00 78.12 121 PHE A C 1
ATOM 986 O O . PHE A 1 121 ? 1.521 -4.504 10.732 1.00 78.12 121 PHE A O 1
ATOM 993 N N . TYR A 1 122 ? 1.114 -4.949 8.564 1.00 72.69 122 TYR A N 1
ATOM 994 C CA . TYR A 1 122 ? -0.172 -5.614 8.812 1.00 72.69 122 TYR A CA 1
ATOM 995 C C . TYR A 1 122 ? -0.028 -6.859 9.699 1.00 72.69 122 TYR A C 1
ATOM 997 O O . TYR A 1 122 ? -0.788 -7.026 10.655 1.00 72.69 122 TYR A O 1
ATOM 1005 N N . ALA A 1 123 ? 1.002 -7.680 9.477 1.00 71.75 123 ALA A N 1
ATOM 1006 C CA . ALA A 1 123 ? 1.279 -8.839 10.326 1.00 71.75 123 ALA A CA 1
ATOM 1007 C C . ALA A 1 123 ? 1.602 -8.437 11.780 1.00 71.75 123 ALA A C 1
ATOM 1009 O O . ALA A 1 123 ? 1.172 -9.088 12.738 1.00 71.75 123 ALA A O 1
ATOM 1010 N N . SER A 1 124 ? 2.337 -7.338 11.976 1.00 71.81 124 SER A N 1
ATOM 1011 C CA . SER A 1 124 ? 2.639 -6.809 13.311 1.00 71.81 124 SER A CA 1
ATOM 1012 C C . SER A 1 124 ? 1.390 -6.276 14.018 1.00 71.81 124 SER A C 1
ATOM 1014 O O . SER A 1 124 ? 1.267 -6.402 15.241 1.00 71.81 124 SER A O 1
ATOM 1016 N N . MET A 1 125 ? 0.451 -5.722 13.247 1.00 70.19 125 MET A N 1
ATOM 1017 C CA . MET A 1 125 ? -0.849 -5.275 13.723 1.00 70.19 125 MET A CA 1
ATOM 1018 C C . MET A 1 125 ? -1.710 -6.461 14.158 1.00 70.19 125 MET A C 1
ATOM 1020 O O . MET A 1 125 ? -2.267 -6.425 15.257 1.00 70.19 125 MET A O 1
ATOM 1024 N N . ALA A 1 126 ? -1.709 -7.557 13.399 1.00 66.31 126 ALA A N 1
ATOM 1025 C CA . ALA A 1 126 ? -2.341 -8.820 13.791 1.00 66.31 126 ALA A CA 1
ATOM 1026 C C . ALA A 1 126 ? -1.871 -9.338 15.138 1.00 66.31 126 ALA A C 1
ATOM 1028 O O . ALA A 1 126 ? -2.667 -9.693 16.009 1.00 66.31 126 ALA A O 1
ATOM 1029 N N . ALA A 1 127 ? -0.559 -9.310 15.349 1.00 64.44 127 ALA A N 1
ATOM 1030 C CA . ALA A 1 127 ? 0.038 -9.798 16.579 1.00 64.44 127 ALA A CA 1
ATOM 1031 C C . ALA A 1 127 ? -0.283 -8.924 17.808 1.00 64.44 127 ALA A C 1
ATOM 1033 O O . ALA A 1 127 ? -0.314 -9.440 18.925 1.00 64.44 127 ALA A O 1
ATOM 1034 N N . GLN A 1 128 ? -0.497 -7.616 17.621 1.00 61.56 128 GLN A N 1
ATOM 1035 C CA . GLN A 1 128 ? -0.653 -6.634 18.706 1.00 61.56 128 GLN A CA 1
ATOM 1036 C C . GLN A 1 128 ? -2.104 -6.266 19.027 1.00 61.56 128 GLN A C 1
ATOM 1038 O O . GLN A 1 128 ? -2.351 -5.532 19.991 1.00 61.56 128 GLN A O 1
ATOM 1043 N N . THR A 1 129 ? -3.061 -6.739 18.233 1.00 62.25 129 THR A N 1
ATOM 1044 C CA . THR A 1 129 ? -4.477 -6.447 18.448 1.00 62.25 129 THR A CA 1
ATOM 1045 C C . THR A 1 129 ? -5.115 -7.570 19.273 1.00 62.25 129 THR A C 1
ATOM 1047 O O . THR A 1 129 ? -4.879 -8.748 19.027 1.00 62.25 129 THR A O 1
ATOM 1050 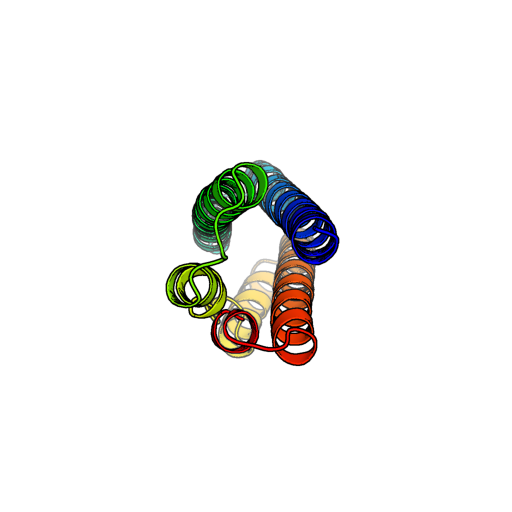N N . GLU A 1 130 ? -5.895 -7.219 20.299 1.00 49.94 130 GLU A N 1
ATOM 1051 C CA . GLU A 1 130 ? -6.631 -8.169 21.148 1.00 49.94 130 GLU A CA 1
ATOM 1052 C C . GLU A 1 130 ? -8.139 -8.136 20.829 1.00 49.94 130 GLU A C 1
ATOM 1054 O O . GLU A 1 130 ? -8.659 -7.150 20.302 1.00 49.94 130 GLU A O 1
ATOM 1059 N N . GLY A 1 131 ? -8.873 -9.200 21.175 1.00 58.31 131 GLY A N 1
ATOM 1060 C CA . GLY A 1 131 ? -10.321 -9.301 20.930 1.00 58.31 131 GLY A CA 1
ATOM 1061 C C . GLY A 1 131 ? -10.672 -9.621 19.470 1.00 58.31 131 GLY A C 1
ATOM 1062 O O . GLY A 1 131 ? -9.834 -10.136 18.742 1.00 58.31 131 GLY A O 1
ATOM 1063 N N . LYS A 1 132 ? -11.902 -9.319 19.023 1.00 51.34 132 LYS A N 1
ATOM 1064 C CA . LYS A 1 132 ? -12.354 -9.591 17.637 1.00 51.34 132 LYS A CA 1
ATOM 1065 C C . LYS A 1 132 ? -11.459 -8.940 16.579 1.00 51.34 132 LYS A C 1
ATOM 1067 O O . LYS A 1 132 ? -11.290 -9.483 15.498 1.00 51.34 132 LYS A O 1
ATOM 1072 N N . ALA A 1 133 ? -10.839 -7.812 16.915 1.00 51.31 133 ALA A N 1
ATOM 1073 C CA . ALA A 1 133 ? -9.896 -7.135 16.041 1.00 51.31 133 ALA A CA 1
ATOM 1074 C C . ALA A 1 133 ? -8.590 -7.932 15.832 1.00 51.31 133 ALA A C 1
ATOM 1076 O O . ALA A 1 133 ? -7.905 -7.691 14.856 1.00 51.31 133 ALA A O 1
ATOM 1077 N N . LYS A 1 134 ? -8.261 -8.919 16.678 1.00 51.78 134 LYS A N 1
ATOM 1078 C CA . LYS A 1 134 ? -7.175 -9.877 16.412 1.00 51.78 134 LYS A CA 1
ATOM 1079 C C . LYS A 1 134 ? -7.485 -10.803 15.241 1.00 51.78 134 LYS A C 1
ATOM 1081 O O . LYS A 1 134 ? -6.593 -11.128 14.480 1.00 51.78 134 LYS A O 1
ATOM 1086 N N . ASP A 1 135 ? -8.739 -11.235 15.115 1.00 46.41 135 ASP A N 1
ATOM 1087 C CA . ASP A 1 135 ? -9.161 -12.106 14.012 1.00 46.41 135 ASP A CA 1
ATOM 1088 C C . ASP A 1 135 ? -9.241 -11.341 12.681 1.00 46.41 135 ASP A C 1
ATOM 1090 O O . ASP A 1 135 ? -9.343 -11.962 11.622 1.00 46.41 135 ASP A O 1
ATOM 1094 N N . ALA A 1 136 ? -9.212 -10.006 12.764 1.00 48.62 136 ALA A N 1
ATOM 1095 C CA . ALA A 1 136 ? -9.303 -9.071 11.657 1.00 48.62 136 ALA A CA 1
ATOM 1096 C C . ALA A 1 136 ? -7.993 -8.962 10.879 1.00 48.62 136 ALA A C 1
ATOM 1098 O O . ALA A 1 136 ? -8.003 -8.854 9.658 1.00 48.62 136 ALA A O 1
ATOM 1099 N N . PHE A 1 137 ? -6.883 -8.978 11.606 1.00 43.53 137 PHE A N 1
ATOM 1100 C CA . PHE A 1 137 ? -5.548 -8.785 11.073 1.00 43.53 137 PHE A CA 1
ATOM 1101 C C . PHE A 1 137 ? -4.829 -10.129 10.874 1.00 43.53 137 PHE A C 1
ATOM 1103 O O . PHE A 1 137 ? -4.000 -10.227 9.947 1.00 43.53 137 PHE A O 1
#

Radius of gyration: 16.99 Å; chains: 1; bounding box: 40×24×47 Å

pLDDT: mean 73.7, std 13.08, range [43.53, 92.31]